Protein AF-W2NSV3-F1 (afdb_monomer_lite)

Secondary structure (DSSP, 8-state):
------------------PPP----TT---GGGG-S----------HHHH---HHHHHHHHHHHHHHHHHHHHHHHHHHHHHHHHHHTTPPPP-SSSHHHHHHHHHHHTT-THHHHHHHH-HHHHHHHHHHHHHHHHTT--------THHHHHHHHHHHT-

pLDDT: mean 75.31, std 19.38, range [31.22, 96.19]

Foldseek 3Di:
DDDDDDDDDDDDPDPPPCDPDDDDPPPDDDPVVVPPDDDDDDDDDDPCVVDVDPLVVVLVVVQVVLLVVLLVQLVVLLVQLQVVCVVVVNDRDDPVDCVSSVLSSCLQQVDVCVVVSCVVPVSSNVSSVVSVVVCVVVVHDRRHPDSVVVVSVVVVVVVVD

Sequence (161 aa):
MSDGRRGTTRIDGNNTSSRPQRIKSIGTVKQNKYKKGKACCRVTCKLNSICKDPLLRDEIRRSVREKQQIRMEAWHLVNLHTLRCLEEDIPLPDYTDKTFYDHCCSCIATTAKTNLIARKSPELWESYRVYKEKRALVGLEEVRNRVGYFHLKAELRKQSL

Organism: Phytophthora nicotianae (NCBI:txid4792)

Structure (mmCIF, N/CA/C/O backbone):
data_AF-W2NSV3-F1
#
_entry.id   AF-W2NSV3-F1
#
loop_
_atom_site.group_PDB
_atom_site.id
_atom_site.type_symbol
_atom_site.label_atom_id
_atom_site.label_alt_id
_atom_site.label_comp_id
_atom_site.label_asym_id
_atom_site.label_entity_id
_atom_site.label_seq_id
_atom_site.pdbx_PDB_ins_code
_atom_site.Cartn_x
_atom_site.Cartn_y
_atom_site.Cartn_z
_atom_site.occupancy
_atom_site.B_iso_or_equiv
_atom_site.auth_seq_id
_atom_site.auth_comp_id
_atom_site.auth_asym_id
_atom_site.auth_atom_id
_atom_site.pdbx_PDB_model_num
ATOM 1 N N . MET A 1 1 ? 62.456 39.546 25.376 1.00 33.12 1 MET A N 1
ATOM 2 C CA . MET A 1 1 ? 63.517 39.602 24.349 1.00 33.12 1 MET A CA 1
ATOM 3 C C . MET A 1 1 ? 63.986 38.179 24.077 1.00 33.12 1 MET A C 1
ATOM 5 O O . MET A 1 1 ? 64.120 37.431 25.035 1.00 33.12 1 MET A O 1
ATOM 9 N N . SER A 1 2 ? 64.198 37.859 22.795 1.00 36.84 2 SER A N 1
ATOM 10 C CA . SER A 1 2 ? 64.930 36.693 22.253 1.00 36.84 2 SER A CA 1
ATOM 11 C C . SER A 1 2 ? 64.206 35.338 22.125 1.00 36.84 2 SER A C 1
ATOM 13 O O . SER A 1 2 ? 64.284 34.467 22.981 1.00 36.84 2 SER A O 1
ATOM 15 N N . ASP A 1 3 ? 63.485 35.234 21.004 1.00 33.00 3 ASP A N 1
ATOM 16 C CA . ASP A 1 3 ? 63.513 34.213 19.933 1.00 33.00 3 ASP A CA 1
ATOM 17 C C . ASP A 1 3 ? 64.271 32.872 20.099 1.00 33.00 3 ASP A C 1
ATOM 19 O O . ASP A 1 3 ? 65.403 32.831 20.577 1.00 33.00 3 ASP A O 1
ATOM 23 N N . GLY A 1 4 ? 63.708 31.797 19.514 1.00 31.66 4 GLY A N 1
ATOM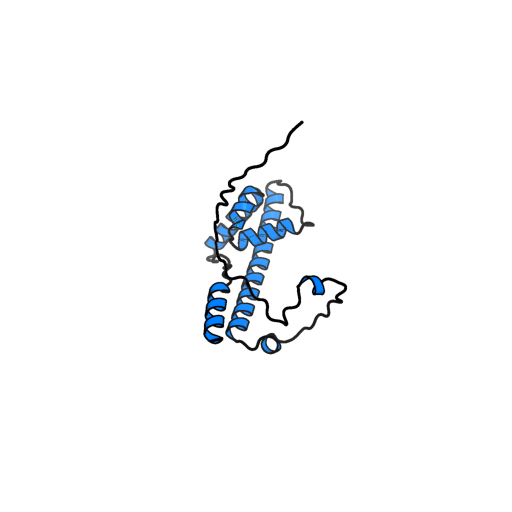 24 C CA . GLY A 1 4 ? 64.453 30.561 19.212 1.00 31.66 4 GLY A CA 1
ATOM 25 C C . GLY A 1 4 ? 63.627 29.306 18.864 1.00 31.66 4 GLY A C 1
ATOM 26 O O . GLY A 1 4 ? 63.371 28.470 19.722 1.00 31.66 4 GLY A O 1
ATOM 27 N N . ARG A 1 5 ? 63.265 29.131 17.582 1.00 39.31 5 ARG A N 1
ATOM 28 C CA . ARG A 1 5 ? 62.614 27.940 16.971 1.00 39.31 5 ARG A CA 1
ATOM 29 C C . ARG A 1 5 ? 63.383 26.612 17.140 1.00 39.31 5 ARG A C 1
ATOM 31 O O . ARG A 1 5 ? 64.603 26.598 16.992 1.00 39.31 5 ARG A O 1
ATOM 38 N N . ARG A 1 6 ? 62.629 25.500 17.237 1.00 32.84 6 ARG A N 1
ATOM 39 C CA . ARG A 1 6 ? 62.812 24.132 16.653 1.00 32.84 6 ARG A CA 1
ATOM 40 C C . ARG A 1 6 ? 61.744 23.234 17.322 1.00 32.84 6 ARG A C 1
ATOM 42 O O . ARG A 1 6 ? 61.721 23.188 18.537 1.00 32.84 6 ARG A O 1
ATOM 49 N N . GLY A 1 7 ? 60.726 22.640 16.691 1.00 32.41 7 GLY A N 1
ATOM 50 C CA . GLY A 1 7 ? 60.662 21.805 15.484 1.00 32.41 7 GLY A CA 1
ATOM 51 C C . GLY A 1 7 ? 60.450 20.337 15.916 1.00 32.41 7 GLY A C 1
ATOM 52 O O . GLY A 1 7 ? 61.126 19.930 16.849 1.00 32.41 7 GLY A O 1
ATOM 53 N N . THR A 1 8 ? 59.585 19.572 15.216 1.00 31.22 8 THR A N 1
ATOM 54 C CA . THR A 1 8 ? 59.236 18.116 15.349 1.00 31.22 8 THR A CA 1
ATOM 55 C C . THR A 1 8 ? 58.014 17.787 16.237 1.00 31.22 8 THR A C 1
ATOM 57 O O . THR A 1 8 ? 57.913 18.304 17.336 1.00 31.22 8 THR A O 1
ATOM 60 N N . THR A 1 9 ? 57.005 16.974 15.888 1.00 33.34 9 THR A N 1
ATOM 61 C CA . THR A 1 9 ? 56.533 16.333 14.641 1.00 33.34 9 THR A CA 1
ATOM 62 C C . THR A 1 9 ? 55.048 15.987 14.856 1.00 33.34 9 THR A C 1
ATOM 64 O O . THR A 1 9 ? 54.686 15.473 15.912 1.00 33.34 9 THR A O 1
ATOM 67 N N . ARG A 1 10 ? 54.179 16.264 13.873 1.00 35.19 10 ARG A N 1
ATOM 68 C CA . ARG A 1 10 ? 52.814 15.710 13.807 1.00 35.19 10 ARG A CA 1
ATOM 69 C C . ARG A 1 10 ? 52.904 14.246 13.378 1.00 35.19 10 ARG A C 1
ATOM 71 O O . ARG A 1 10 ? 53.576 13.966 12.391 1.00 35.19 10 ARG A O 1
ATOM 78 N N . ILE A 1 11 ? 52.205 13.344 14.062 1.00 40.38 11 ILE A N 1
ATOM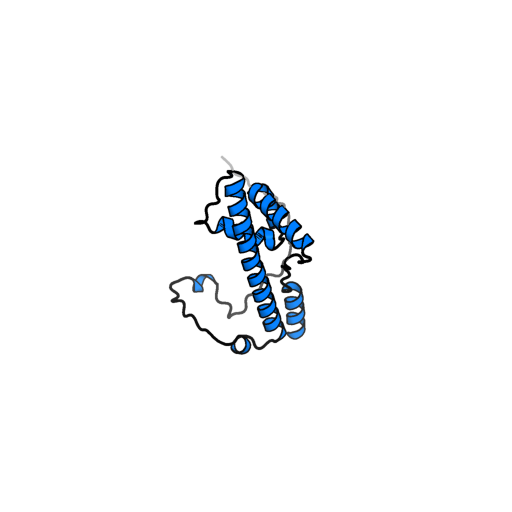 79 C CA . ILE A 1 11 ? 51.891 12.025 13.504 1.00 40.38 11 ILE A CA 1
ATOM 80 C C . ILE A 1 11 ? 50.422 12.032 13.095 1.00 40.38 11 ILE A C 1
ATOM 82 O O . ILE A 1 11 ? 49.518 11.994 13.929 1.00 40.38 11 ILE A O 1
ATOM 86 N N . ASP A 1 12 ? 50.231 12.123 11.782 1.00 33.59 12 ASP A N 1
ATOM 87 C CA . ASP A 1 12 ? 48.980 11.897 11.076 1.00 33.59 12 ASP A CA 1
ATOM 88 C C . ASP A 1 12 ? 48.665 10.393 11.065 1.00 33.59 12 ASP A C 1
ATOM 90 O O . ASP A 1 12 ? 49.410 9.580 10.513 1.00 33.59 12 ASP A O 1
ATOM 94 N N . GLY A 1 13 ? 47.538 10.010 11.664 1.00 34.31 13 GLY A N 1
ATOM 95 C CA . GLY A 1 13 ? 46.970 8.671 11.525 1.00 34.31 13 GLY A CA 1
ATOM 96 C C . GLY A 1 13 ? 46.282 8.517 10.169 1.00 34.31 13 GLY A C 1
ATOM 97 O O . GLY A 1 13 ? 45.085 8.771 10.041 1.00 34.31 13 GLY A O 1
ATOM 98 N N . ASN A 1 14 ? 47.042 8.103 9.155 1.00 35.38 14 ASN A N 1
ATOM 99 C CA . ASN A 1 14 ? 46.537 7.703 7.842 1.00 35.38 14 ASN A CA 1
ATOM 100 C C . ASN A 1 14 ? 45.637 6.459 7.950 1.00 35.38 14 ASN A C 1
ATOM 102 O O . ASN A 1 14 ? 46.130 5.350 8.127 1.00 35.38 14 ASN A O 1
ATOM 106 N N . ASN A 1 15 ? 44.328 6.627 7.745 1.00 34.66 15 ASN A N 1
ATOM 107 C CA . ASN A 1 15 ? 43.420 5.541 7.364 1.00 34.66 15 ASN A CA 1
ATOM 108 C C . ASN A 1 15 ? 42.939 5.772 5.924 1.00 34.66 15 ASN A C 1
ATOM 110 O O . ASN A 1 15 ? 41.852 6.294 5.662 1.00 34.66 15 ASN A O 1
ATOM 114 N N . THR A 1 16 ? 43.775 5.390 4.962 1.00 39.12 16 THR A N 1
ATOM 115 C CA . THR A 1 16 ? 43.458 5.369 3.531 1.00 39.12 16 THR A CA 1
ATOM 116 C C . THR A 1 16 ? 42.553 4.178 3.201 1.00 39.12 16 THR A C 1
ATOM 118 O O . THR A 1 16 ? 42.986 3.146 2.702 1.00 39.12 16 THR A O 1
ATOM 121 N N . SER A 1 17 ? 41.245 4.339 3.415 1.00 39.91 17 SER A N 1
ATOM 122 C CA . SER A 1 17 ? 40.230 3.569 2.682 1.00 39.91 17 SER A CA 1
ATOM 123 C C . SER A 1 17 ? 40.149 4.147 1.260 1.00 39.91 17 SER A C 1
ATOM 125 O O . SER A 1 17 ? 39.360 5.061 0.990 1.00 39.91 17 SER A O 1
ATOM 127 N N . SER A 1 18 ? 40.974 3.638 0.346 1.00 46.91 18 SER A N 1
ATOM 128 C CA . SER A 1 18 ? 40.957 3.971 -1.082 1.00 46.91 18 SER A CA 1
ATOM 129 C C . SER A 1 18 ? 39.689 3.427 -1.756 1.00 46.91 18 SER A C 1
ATOM 131 O O . SER A 1 18 ? 39.689 2.434 -2.479 1.00 46.91 18 SER A O 1
ATOM 133 N N . ARG A 1 19 ? 38.553 4.098 -1.539 1.00 47.56 19 ARG A N 1
ATOM 134 C CA . ARG A 1 19 ? 37.384 3.906 -2.403 1.00 47.56 19 ARG A CA 1
ATOM 135 C C . ARG A 1 19 ? 37.740 4.460 -3.786 1.00 47.56 19 ARG A C 1
ATOM 137 O O . ARG A 1 19 ? 38.155 5.619 -3.851 1.00 47.56 19 ARG A O 1
ATOM 144 N N . PRO A 1 20 ? 37.565 3.701 -4.882 1.00 46.53 20 PRO A N 1
ATOM 145 C CA . PRO A 1 20 ? 37.842 4.213 -6.216 1.00 46.53 20 PRO A CA 1
ATOM 146 C C . PRO A 1 20 ? 37.016 5.479 -6.450 1.00 46.53 20 PRO A C 1
ATOM 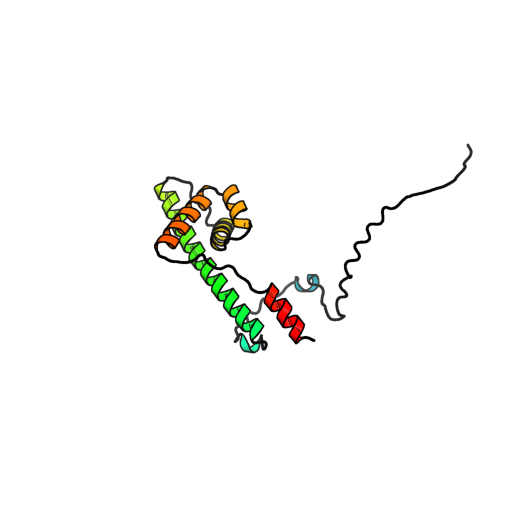148 O O . PRO A 1 20 ? 35.782 5.485 -6.355 1.00 46.53 20 PRO A O 1
ATOM 151 N N . GLN A 1 21 ? 37.721 6.581 -6.693 1.00 53.28 21 GLN A N 1
ATOM 152 C CA . GLN A 1 21 ? 37.122 7.885 -6.912 1.00 53.28 21 GLN A CA 1
ATOM 153 C C . GLN A 1 21 ? 36.334 7.812 -8.222 1.00 53.28 21 GLN A C 1
ATOM 155 O O . GLN A 1 21 ? 36.882 7.555 -9.289 1.00 53.28 21 GLN A O 1
ATOM 160 N N . ARG A 1 22 ? 35.011 7.975 -8.137 1.00 53.88 22 ARG A N 1
ATOM 161 C CA . ARG A 1 22 ? 34.114 7.888 -9.294 1.00 53.88 22 ARG A CA 1
ATOM 162 C C . ARG A 1 22 ? 34.467 8.974 -10.314 1.00 53.88 22 ARG A C 1
ATOM 164 O O . ARG A 1 22 ? 34.058 10.125 -10.150 1.00 53.88 22 ARG A O 1
ATOM 171 N N . ILE A 1 23 ? 35.145 8.593 -11.391 1.00 60.34 23 ILE A N 1
ATOM 172 C CA . ILE A 1 23 ? 35.374 9.452 -12.554 1.00 60.34 23 ILE A CA 1
ATOM 173 C C . ILE A 1 23 ? 34.037 9.583 -13.290 1.00 60.34 23 ILE A C 1
ATOM 175 O O . ILE A 1 23 ? 33.456 8.602 -13.755 1.00 60.34 23 ILE A O 1
ATOM 179 N N . LYS A 1 24 ? 33.481 10.796 -13.321 1.00 53.09 24 LYS A N 1
ATOM 180 C CA . LYS A 1 24 ? 32.273 11.093 -14.100 1.00 53.09 24 LYS A CA 1
ATOM 181 C C . LYS A 1 24 ? 32.701 11.334 -15.544 1.00 53.09 24 LYS A C 1
ATOM 183 O O . LYS A 1 24 ? 33.595 12.138 -15.778 1.00 53.09 24 LYS A O 1
ATOM 188 N N . SER A 1 25 ? 32.063 10.658 -16.495 1.00 62.50 25 SER A N 1
ATOM 189 C CA . SER A 1 25 ? 32.304 10.880 -17.922 1.00 62.50 25 SER A CA 1
ATOM 190 C C . SER A 1 25 ? 31.983 12.327 -18.311 1.00 62.50 25 SER A C 1
ATOM 192 O O . SER A 1 25 ? 31.099 12.954 -17.716 1.00 62.50 25 SER A O 1
ATOM 194 N N . ILE A 1 26 ? 32.685 12.838 -19.328 1.00 53.03 26 ILE A N 1
ATOM 195 C CA . ILE A 1 26 ? 32.687 14.242 -19.786 1.00 53.03 26 ILE A CA 1
ATOM 196 C C . ILE A 1 26 ? 31.290 14.772 -20.197 1.00 53.03 26 ILE A C 1
ATOM 198 O O . ILE A 1 26 ? 31.087 15.978 -20.265 1.00 53.03 26 ILE A O 1
ATOM 202 N N . GLY A 1 27 ? 30.275 13.911 -20.338 1.00 55.50 27 GLY A N 1
ATOM 203 C CA . GLY A 1 27 ? 28.872 14.298 -20.572 1.00 55.50 27 GLY A CA 1
ATOM 204 C C . GLY A 1 27 ? 27.954 14.309 -19.337 1.00 55.50 27 GLY A C 1
ATOM 205 O O . GLY A 1 27 ? 26.762 14.596 -19.458 1.00 55.50 27 GLY A O 1
ATOM 206 N N . THR A 1 28 ? 28.446 13.979 -18.136 1.00 53.44 28 THR A N 1
ATOM 207 C CA . THR A 1 28 ? 27.584 13.864 -16.945 1.00 53.44 28 THR A CA 1
ATOM 208 C C . THR A 1 28 ? 27.228 15.247 -16.389 1.00 53.44 28 THR A C 1
ATOM 210 O O . THR A 1 28 ? 27.911 15.793 -15.517 1.00 53.44 28 THR A O 1
ATOM 213 N N . VAL A 1 29 ? 26.123 15.820 -16.866 1.00 56.16 29 VAL A N 1
ATOM 214 C CA . VAL A 1 29 ? 25.592 17.102 -16.379 1.00 56.16 29 VAL A CA 1
ATOM 215 C C . VAL A 1 29 ? 25.276 17.015 -14.876 1.00 56.16 29 VAL A C 1
ATOM 217 O O . VAL A 1 29 ? 24.513 16.157 -14.430 1.00 56.16 29 VAL A O 1
ATOM 220 N N . LYS A 1 30 ? 25.858 17.918 -14.067 1.00 57.97 30 LYS A N 1
ATOM 221 C CA . LYS A 1 30 ? 25.601 18.019 -12.616 1.00 57.97 30 LYS A CA 1
ATOM 222 C C . LYS A 1 30 ? 24.097 18.223 -12.354 1.00 57.97 30 LYS A C 1
ATOM 224 O O . LYS A 1 30 ? 23.511 19.156 -12.898 1.00 57.97 30 LYS A O 1
ATOM 229 N N . GLN A 1 31 ? 23.500 17.416 -11.465 1.00 51.44 31 GLN A N 1
ATOM 230 C CA . GLN A 1 31 ? 22.070 17.477 -11.092 1.00 51.44 31 GLN A CA 1
ATOM 231 C C . GLN A 1 31 ? 21.576 18.893 -10.746 1.00 51.44 31 GLN A C 1
ATOM 233 O O . GLN A 1 31 ? 20.433 19.238 -11.028 1.00 51.44 31 GLN A O 1
ATOM 238 N N . ASN A 1 32 ? 22.447 19.740 -10.197 1.00 53.72 32 ASN A N 1
ATOM 239 C CA . ASN A 1 32 ? 22.103 21.099 -9.778 1.00 53.72 32 ASN A CA 1
ATOM 240 C C . ASN A 1 32 ? 21.719 22.018 -10.954 1.00 53.72 32 ASN A C 1
ATOM 242 O O . ASN A 1 32 ? 20.997 22.987 -10.743 1.00 53.72 32 ASN A O 1
ATOM 246 N N . LYS A 1 33 ? 22.128 21.696 -12.194 1.00 51.16 33 LYS A N 1
ATOM 247 C CA . LYS A 1 33 ? 21.728 22.436 -13.405 1.00 51.16 33 LYS A CA 1
ATOM 248 C C . LYS A 1 33 ? 20.302 22.112 -13.878 1.00 51.16 33 LYS A C 1
ATOM 250 O O . LYS A 1 33 ? 19.771 22.826 -14.715 1.00 51.16 33 LYS A O 1
ATOM 255 N N . TYR A 1 34 ? 19.660 21.071 -13.340 1.00 55.09 34 TYR A N 1
ATOM 256 C CA . TYR A 1 34 ? 18.318 20.646 -13.760 1.00 55.09 34 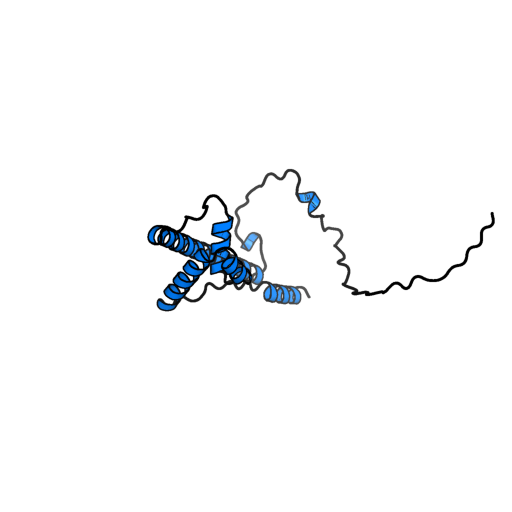TYR A CA 1
ATOM 257 C C . TYR A 1 34 ? 17.164 21.316 -12.997 1.00 55.09 34 TYR A C 1
ATOM 259 O O . TYR A 1 34 ? 16.011 21.114 -13.375 1.00 55.09 34 TYR A O 1
ATOM 267 N N . LYS A 1 35 ? 17.443 22.075 -11.925 1.00 56.41 35 LYS A N 1
ATOM 268 C CA . LYS A 1 35 ? 16.423 22.506 -10.950 1.00 56.41 35 LYS A CA 1
ATOM 269 C C . LYS A 1 35 ? 15.787 23.886 -11.186 1.00 56.41 35 LYS A C 1
ATOM 271 O O . LYS A 1 35 ? 14.823 24.196 -10.497 1.00 56.41 35 LYS A O 1
ATOM 276 N N . LYS A 1 36 ? 16.261 24.715 -12.125 1.00 47.97 36 LYS A N 1
ATOM 277 C CA . LYS A 1 36 ? 15.645 26.032 -12.390 1.00 47.97 36 LYS A CA 1
ATOM 278 C C . LYS A 1 36 ? 14.645 25.953 -13.552 1.00 47.97 36 LYS A C 1
ATOM 280 O O . LYS A 1 36 ? 15.052 25.724 -14.684 1.00 47.97 36 LYS A O 1
ATOM 285 N N . GLY A 1 37 ? 13.356 26.153 -13.256 1.00 58.94 37 GLY A N 1
ATOM 286 C CA . GLY A 1 37 ? 12.346 26.595 -14.231 1.00 58.94 37 GLY A CA 1
ATOM 287 C C . GLY A 1 37 ? 11.846 25.575 -15.261 1.00 58.94 37 GLY A C 1
ATOM 288 O O . GLY A 1 37 ? 11.574 25.955 -16.394 1.00 58.94 37 GLY A O 1
ATOM 289 N N . LYS A 1 38 ? 11.718 24.287 -14.923 1.00 62.47 38 LYS A N 1
ATOM 290 C CA . LYS A 1 38 ? 11.171 23.314 -15.881 1.00 62.47 38 LYS A CA 1
ATOM 291 C C . LYS A 1 38 ? 9.645 23.334 -15.903 1.00 62.47 38 LYS A C 1
ATOM 293 O O . LYS A 1 38 ? 9.012 22.846 -14.969 1.00 62.47 38 LYS A O 1
ATOM 298 N N . ALA A 1 39 ? 9.076 23.787 -17.018 1.00 66.25 39 ALA A N 1
ATOM 299 C CA . ALA A 1 39 ? 7.750 23.356 -17.436 1.00 66.25 39 ALA A CA 1
ATOM 300 C C . ALA A 1 39 ? 7.773 21.823 -17.564 1.00 66.25 39 ALA A C 1
ATOM 302 O O . ALA A 1 39 ? 8.572 21.258 -18.315 1.00 66.25 39 ALA A O 1
ATOM 303 N N . CYS A 1 40 ? 6.963 21.131 -16.766 1.00 61.12 40 CYS A N 1
ATOM 304 C CA . CYS A 1 40 ? 6.847 19.683 -16.862 1.00 61.12 40 CYS A CA 1
ATOM 305 C C . CYS A 1 40 ? 5.958 19.355 -18.064 1.00 61.12 40 CYS A C 1
ATOM 307 O O . CYS A 1 40 ? 4.744 19.524 -18.003 1.00 61.12 40 CYS A O 1
ATOM 309 N N . CYS A 1 41 ? 6.550 18.886 -19.159 1.00 68.19 41 CYS A N 1
ATOM 310 C CA . CYS A 1 41 ? 5.800 18.295 -20.258 1.00 68.19 41 CYS A CA 1
ATOM 311 C C . CYS A 1 41 ? 5.556 16.808 -19.957 1.00 68.19 41 CYS A C 1
ATOM 313 O O . CYS A 1 41 ? 6.488 16.026 -19.759 1.00 68.19 41 CYS A O 1
ATOM 315 N N . ARG A 1 42 ? 4.281 16.412 -19.879 1.00 78.25 42 ARG A N 1
ATOM 316 C CA . ARG A 1 42 ? 3.886 15.017 -19.669 1.00 78.25 42 ARG A CA 1
ATOM 317 C C . ARG A 1 42 ? 3.718 14.342 -21.024 1.00 78.25 42 ARG A C 1
ATOM 319 O O . ARG A 1 42 ? 2.773 14.632 -21.746 1.00 78.25 42 ARG A O 1
ATOM 326 N N . VAL A 1 43 ? 4.618 13.422 -21.345 1.00 73.88 43 VAL A N 1
ATOM 327 C CA . VAL A 1 43 ? 4.529 12.598 -22.555 1.00 73.88 43 VAL A CA 1
ATOM 328 C C . VAL A 1 43 ? 4.060 11.202 -22.165 1.00 73.88 43 VAL A C 1
ATOM 330 O O . VAL A 1 43 ? 4.667 10.556 -21.311 1.00 73.88 43 VAL A O 1
ATOM 333 N N . THR A 1 44 ? 2.986 10.731 -22.793 1.00 84.31 44 THR A N 1
ATOM 334 C CA . THR A 1 44 ? 2.463 9.373 -22.595 1.00 84.31 44 THR A CA 1
ATOM 335 C C . THR A 1 44 ? 2.834 8.534 -23.812 1.00 84.31 44 THR A C 1
ATOM 337 O O . THR A 1 44 ? 2.406 8.834 -24.921 1.00 84.31 44 THR A O 1
ATOM 340 N N . CYS A 1 45 ? 3.645 7.492 -23.634 1.00 87.50 45 CYS A N 1
ATOM 341 C CA . CYS A 1 45 ? 4.019 6.580 -24.717 1.00 87.50 45 CYS A CA 1
ATOM 342 C C . CYS A 1 45 ? 4.201 5.144 -24.207 1.00 87.50 45 CYS A C 1
ATOM 344 O O . CYS A 1 45 ? 4.188 4.882 -23.002 1.00 87.50 45 CYS A O 1
ATOM 346 N N . LYS A 1 46 ? 4.331 4.192 -25.138 1.00 89.75 46 LYS A N 1
ATOM 347 C CA . LYS A 1 46 ? 4.484 2.768 -24.814 1.00 89.75 46 LYS A CA 1
ATOM 348 C C . LYS A 1 46 ? 5.839 2.525 -24.142 1.00 89.75 46 LYS A C 1
ATOM 350 O O . LYS A 1 46 ? 6.864 2.976 -24.631 1.00 89.75 46 LYS A O 1
ATOM 355 N N . LEU A 1 47 ? 5.886 1.708 -23.089 1.00 88.12 47 LEU A N 1
ATOM 356 C CA . LEU A 1 47 ? 7.152 1.391 -22.405 1.00 88.12 47 LEU A CA 1
ATOM 357 C C . LEU A 1 47 ? 8.230 0.843 -23.365 1.00 88.12 47 LEU A C 1
ATOM 359 O O . LEU A 1 47 ? 9.403 1.170 -23.229 1.00 88.12 47 LEU A O 1
ATOM 363 N N . ASN A 1 48 ? 7.825 0.080 -24.385 1.00 89.94 48 ASN A N 1
ATOM 364 C CA . ASN A 1 48 ? 8.723 -0.490 -25.396 1.00 89.94 48 ASN A CA 1
ATOM 365 C C . ASN A 1 48 ? 9.370 0.561 -26.328 1.00 89.94 48 ASN A C 1
ATOM 367 O O . ASN A 1 48 ? 10.349 0.246 -27.012 1.00 89.94 48 ASN A O 1
ATOM 371 N N . SER A 1 49 ? 8.831 1.786 -26.408 1.00 89.06 49 SER A N 1
ATOM 372 C CA . SER A 1 49 ? 9.473 2.871 -27.162 1.00 89.06 49 SER A CA 1
ATOM 373 C C . SER A 1 49 ? 10.590 3.535 -26.359 1.00 89.06 49 SER A C 1
ATOM 375 O O . SER A 1 49 ? 11.578 3.942 -26.958 1.00 89.06 49 SER A O 1
ATOM 377 N N . ILE A 1 50 ? 10.471 3.585 -25.026 1.00 87.69 50 ILE A N 1
ATOM 378 C CA . ILE A 1 50 ? 11.482 4.167 -24.125 1.00 87.69 50 ILE A CA 1
ATOM 379 C C . ILE A 1 50 ? 12.559 3.140 -23.750 1.00 87.69 50 ILE A C 1
ATOM 381 O O . ILE A 1 50 ? 13.742 3.462 -23.709 1.00 87.69 50 ILE A O 1
ATOM 385 N N . CYS A 1 51 ? 12.157 1.904 -23.457 1.00 86.56 51 CYS A N 1
ATOM 386 C CA . CYS A 1 51 ? 13.037 0.857 -22.954 1.00 86.56 51 CYS A CA 1
ATOM 387 C C . CYS A 1 51 ? 13.049 -0.330 -23.927 1.00 86.56 51 CYS A C 1
ATOM 389 O O . CYS A 1 51 ? 12.043 -1.026 -24.112 1.00 86.56 51 CYS A O 1
ATOM 391 N N . LYS A 1 52 ? 14.190 -0.542 -24.591 1.00 89.31 52 LYS A N 1
ATOM 392 C CA . LYS A 1 52 ? 14.377 -1.649 -25.543 1.00 89.31 52 LYS A CA 1
ATOM 393 C C . LYS A 1 52 ? 14.732 -2.961 -24.851 1.00 89.31 52 LYS A C 1
ATOM 395 O O . LYS A 1 52 ? 14.279 -4.006 -25.310 1.00 89.31 52 LYS A O 1
ATOM 400 N N . ASP A 1 53 ? 15.449 -2.872 -23.737 1.00 89.06 53 ASP A N 1
ATOM 401 C CA . ASP A 1 53 ? 15.888 -4.010 -22.939 1.00 89.06 53 ASP A CA 1
ATOM 402 C C . ASP A 1 53 ? 14.690 -4.775 -22.332 1.00 89.06 53 ASP A C 1
ATOM 404 O O . ASP A 1 53 ? 13.895 -4.186 -21.590 1.00 89.06 53 ASP A O 1
ATOM 408 N N . PRO A 1 54 ? 14.506 -6.067 -22.655 1.00 88.62 54 PRO A N 1
ATOM 409 C CA . PRO A 1 54 ? 13.379 -6.848 -22.157 1.00 88.62 54 PRO A CA 1
ATOM 410 C C . PRO A 1 54 ? 13.430 -7.081 -20.641 1.00 88.62 54 PRO A C 1
ATOM 412 O O . PRO A 1 54 ? 12.390 -6.960 -19.995 1.00 88.62 54 PRO A O 1
ATOM 415 N N . LEU A 1 55 ? 14.609 -7.325 -20.061 1.00 86.50 55 LEU A N 1
ATOM 416 C CA . LEU A 1 55 ? 14.761 -7.590 -18.627 1.00 86.50 55 LEU A CA 1
ATOM 417 C C . LEU A 1 55 ? 14.396 -6.361 -17.794 1.00 86.50 55 LEU A C 1
ATOM 419 O O . LEU A 1 55 ? 13.664 -6.461 -16.806 1.00 86.50 55 LEU A O 1
ATOM 423 N N . LEU A 1 56 ? 14.854 -5.184 -18.222 1.00 87.06 56 LEU A N 1
ATOM 424 C CA . LEU A 1 56 ? 14.537 -3.926 -17.557 1.00 87.06 56 LEU A CA 1
ATOM 425 C C . LEU A 1 56 ? 13.045 -3.593 -17.675 1.00 87.06 56 LEU A C 1
ATOM 427 O O . LEU A 1 56 ? 12.439 -3.146 -16.700 1.00 87.06 56 LEU A O 1
ATOM 431 N N . ARG A 1 57 ? 12.421 -3.842 -18.833 1.00 90.00 57 ARG A N 1
ATOM 432 C CA . ARG A 1 57 ? 10.968 -3.666 -18.988 1.00 90.00 57 ARG A CA 1
ATOM 433 C C . ARG A 1 57 ? 10.172 -4.562 -18.053 1.00 90.00 57 ARG A C 1
ATOM 435 O O . ARG A 1 57 ? 9.191 -4.098 -17.469 1.00 90.00 57 ARG A O 1
ATOM 442 N N . ASP A 1 58 ? 10.558 -5.825 -17.943 1.00 88.69 58 ASP A N 1
ATOM 443 C CA . ASP A 1 58 ? 9.822 -6.789 -17.134 1.00 88.69 58 ASP A CA 1
ATOM 444 C C . ASP A 1 58 ? 9.972 -6.490 -15.644 1.00 88.69 58 ASP A C 1
ATOM 446 O O . ASP A 1 58 ? 8.979 -6.540 -14.915 1.00 88.69 58 ASP A O 1
ATOM 450 N N . GLU A 1 59 ? 11.144 -6.029 -15.203 1.00 87.44 59 GLU A N 1
ATOM 451 C CA . GLU A 1 59 ? 11.317 -5.531 -13.837 1.00 87.44 59 GLU A CA 1
ATOM 452 C C . GLU A 1 59 ? 10.523 -4.247 -13.575 1.00 87.44 59 GLU A C 1
ATOM 454 O O . GLU A 1 59 ? 9.910 -4.118 -12.514 1.00 87.44 59 GLU A O 1
ATOM 459 N N . ILE A 1 60 ? 10.470 -3.306 -14.527 1.00 89.00 60 ILE A N 1
ATOM 460 C CA . ILE A 1 60 ? 9.629 -2.103 -14.398 1.00 89.00 60 ILE A CA 1
ATOM 461 C C . ILE A 1 60 ? 8.163 -2.510 -14.231 1.00 89.00 60 ILE A C 1
ATOM 463 O O . ILE A 1 60 ? 7.484 -2.020 -13.327 1.00 89.00 60 ILE A O 1
ATOM 467 N N . ARG A 1 61 ? 7.666 -3.425 -15.072 1.00 89.44 61 ARG A N 1
ATOM 468 C CA . ARG A 1 61 ? 6.287 -3.928 -14.980 1.00 89.44 61 ARG A CA 1
ATOM 469 C C . ARG A 1 61 ? 6.029 -4.613 -13.643 1.00 89.44 61 ARG A C 1
ATOM 471 O O . ARG A 1 61 ? 5.010 -4.322 -13.018 1.00 89.44 61 ARG A O 1
ATOM 478 N N . ARG A 1 62 ? 6.941 -5.482 -13.200 1.00 87.00 62 ARG A N 1
ATOM 479 C CA . ARG A 1 62 ? 6.871 -6.159 -11.898 1.00 87.00 62 ARG A CA 1
ATOM 480 C C . ARG A 1 62 ? 6.805 -5.142 -10.761 1.00 87.00 62 ARG A C 1
ATOM 482 O O . ARG A 1 62 ? 5.845 -5.153 -9.999 1.00 87.00 62 ARG A O 1
ATOM 489 N N . SER A 1 63 ? 7.736 -4.193 -10.733 1.00 86.38 63 SER A N 1
ATOM 490 C CA . SER A 1 63 ? 7.813 -3.141 -9.709 1.00 86.38 63 SER A CA 1
ATOM 491 C C . SER A 1 63 ? 6.547 -2.284 -9.652 1.00 86.38 63 SER A C 1
ATOM 493 O O . SER A 1 63 ? 6.075 -1.931 -8.574 1.00 86.38 63 SER A O 1
ATOM 495 N N . VAL A 1 64 ? 5.971 -1.938 -10.810 1.00 88.50 64 VAL A N 1
ATOM 496 C CA . VAL A 1 64 ? 4.717 -1.171 -10.876 1.00 88.50 64 VAL A CA 1
ATOM 497 C C . VAL A 1 64 ? 3.543 -1.979 -10.324 1.00 88.50 64 VAL A C 1
ATOM 499 O O . VAL A 1 64 ? 2.727 -1.413 -9.597 1.00 88.50 64 VAL A O 1
ATOM 502 N N . ARG A 1 65 ? 3.460 -3.279 -10.636 1.00 88.00 65 ARG A N 1
ATOM 503 C CA . ARG A 1 65 ? 2.415 -4.169 -10.106 1.00 88.00 65 ARG A CA 1
ATOM 504 C C . ARG A 1 65 ? 2.520 -4.311 -8.590 1.00 88.00 65 ARG A C 1
ATOM 506 O O . ARG A 1 65 ? 1.528 -4.073 -7.910 1.00 88.00 65 ARG A O 1
ATOM 513 N N . GLU A 1 66 ? 3.711 -4.594 -8.067 1.00 85.81 66 GLU A N 1
ATOM 514 C CA . GLU A 1 66 ? 3.945 -4.688 -6.617 1.00 85.81 66 GLU A CA 1
ATOM 515 C C . GLU A 1 66 ? 3.600 -3.369 -5.916 1.00 85.81 66 GLU A C 1
ATOM 517 O O . GLU A 1 66 ? 2.856 -3.348 -4.937 1.00 85.81 66 GLU A O 1
ATOM 522 N N . LYS A 1 67 ? 4.035 -2.233 -6.475 1.00 88.06 67 LYS A N 1
ATOM 523 C CA . LYS A 1 67 ? 3.683 -0.912 -5.940 1.00 88.06 67 LYS A CA 1
ATOM 524 C C . LYS A 1 67 ? 2.178 -0.647 -5.983 1.00 88.06 67 LYS A C 1
ATOM 526 O O . LYS A 1 67 ? 1.655 0.021 -5.094 1.00 88.06 67 LYS A O 1
ATOM 531 N N . GLN A 1 68 ? 1.473 -1.112 -7.012 1.00 90.69 68 GLN A N 1
ATOM 532 C CA . GLN A 1 68 ? 0.019 -0.990 -7.074 1.00 90.69 68 GLN A CA 1
ATOM 533 C C . GLN A 1 68 ? -0.651 -1.831 -5.989 1.00 90.69 68 GLN A C 1
ATOM 535 O O . GLN A 1 68 ? -1.546 -1.323 -5.319 1.00 90.69 68 GLN A O 1
ATOM 540 N N . GLN A 1 69 ? -0.186 -3.062 -5.784 1.00 89.88 69 GLN A N 1
ATOM 541 C CA . GLN A 1 69 ? -0.695 -3.935 -4.734 1.00 89.88 69 GLN A CA 1
ATOM 542 C C . GLN A 1 69 ? -0.475 -3.314 -3.351 1.00 89.88 69 GLN A C 1
ATOM 544 O O . GLN A 1 69 ? -1.440 -3.140 -2.620 1.00 89.88 69 GLN A O 1
ATOM 549 N N . ILE A 1 70 ? 0.742 -2.853 -3.036 1.00 90.38 70 ILE A N 1
ATOM 550 C CA . ILE A 1 70 ? 1.033 -2.167 -1.764 1.00 90.38 70 ILE A CA 1
ATOM 551 C C . ILE A 1 70 ? 0.080 -0.988 -1.541 1.00 90.38 70 ILE A C 1
ATOM 553 O O . ILE A 1 70 ? -0.431 -0.822 -0.440 1.00 90.38 70 ILE A O 1
ATOM 557 N N . ARG A 1 71 ? -0.186 -0.181 -2.577 1.00 92.00 71 ARG A N 1
ATOM 558 C CA . ARG A 1 71 ? -1.118 0.952 -2.465 1.00 92.00 71 ARG A CA 1
ATOM 559 C C . ARG A 1 71 ? -2.547 0.512 -2.153 1.00 92.00 71 ARG A C 1
ATOM 561 O O . ARG A 1 71 ? -3.174 1.106 -1.288 1.00 92.00 71 ARG A O 1
ATOM 568 N N . MET A 1 72 ? -3.061 -0.499 -2.851 1.00 94.06 72 MET A N 1
ATOM 569 C CA . MET A 1 72 ? -4.419 -1.008 -2.610 1.00 94.06 72 MET A CA 1
ATOM 570 C C . MET A 1 72 ? -4.563 -1.570 -1.195 1.00 94.06 72 MET A C 1
ATOM 572 O O . MET A 1 72 ? -5.496 -1.236 -0.475 1.00 94.06 72 MET A O 1
ATOM 576 N N . GLU A 1 73 ? -3.591 -2.367 -0.771 1.00 92.81 73 GLU A N 1
ATOM 577 C CA . GLU A 1 73 ? -3.600 -3.014 0.539 1.00 92.81 73 GLU A CA 1
ATOM 578 C C . GLU A 1 73 ? -3.395 -1.993 1.668 1.00 92.81 73 GLU A C 1
ATOM 580 O O . GLU A 1 73 ? -4.001 -2.109 2.730 1.00 92.81 73 GLU A O 1
ATOM 585 N N . ALA A 1 74 ? -2.624 -0.927 1.420 1.00 93.44 74 ALA A N 1
ATOM 586 C CA . ALA A 1 74 ? -2.516 0.198 2.343 1.00 93.44 74 ALA A CA 1
ATOM 587 C C . ALA A 1 74 ? -3.857 0.919 2.516 1.00 93.44 74 ALA A C 1
ATOM 589 O O . ALA A 1 74 ? -4.196 1.269 3.640 1.00 93.44 74 ALA A O 1
ATOM 590 N N . TRP A 1 75 ? -4.646 1.092 1.450 1.00 95.25 75 TRP A N 1
ATOM 591 C CA . TRP A 1 75 ? -6.004 1.636 1.568 1.00 95.25 75 TRP A CA 1
ATOM 592 C C . TRP A 1 75 ? -6.937 0.726 2.368 1.00 95.25 75 TRP A C 1
ATOM 594 O O . TRP A 1 75 ? -7.727 1.219 3.167 1.00 95.25 75 TRP A O 1
ATOM 604 N N . HIS A 1 76 ? -6.824 -0.594 2.214 1.00 94.44 76 HIS A N 1
ATOM 605 C CA . HIS A 1 76 ? -7.579 -1.526 3.054 1.00 94.44 76 HIS A CA 1
ATOM 606 C C . HIS A 1 76 ? -7.191 -1.411 4.532 1.00 94.44 76 HIS A C 1
ATOM 608 O O . HIS A 1 76 ? -8.071 -1.400 5.391 1.00 94.44 76 HIS A O 1
ATOM 614 N N . LEU A 1 77 ? -5.897 -1.258 4.824 1.00 94.75 77 LEU A N 1
ATOM 615 C CA . LEU A 1 77 ? -5.414 -1.022 6.182 1.00 94.75 77 LEU A CA 1
ATOM 616 C C . LEU A 1 77 ? -5.890 0.324 6.745 1.00 94.75 77 LEU A C 1
ATOM 618 O O . LEU A 1 77 ? -6.303 0.366 7.899 1.00 94.75 77 LEU A O 1
ATOM 622 N N . VAL A 1 78 ? -5.869 1.396 5.944 1.00 95.25 78 VAL A N 1
ATOM 623 C CA . VAL A 1 78 ? -6.431 2.704 6.323 1.00 95.25 78 VAL A CA 1
ATOM 624 C C . VAL A 1 78 ? -7.886 2.538 6.737 1.00 95.25 78 VAL A C 1
ATOM 626 O O . VAL A 1 78 ? -8.230 2.894 7.855 1.00 95.25 78 VAL A O 1
ATOM 629 N N . ASN A 1 79 ? -8.709 1.927 5.881 1.00 95.81 79 ASN A N 1
ATOM 630 C CA . ASN A 1 79 ? -10.132 1.750 6.158 1.00 95.81 79 ASN A CA 1
ATOM 631 C C . ASN A 1 79 ? -10.362 0.930 7.431 1.00 95.81 79 ASN A C 1
ATOM 633 O O . ASN A 1 79 ? -11.188 1.305 8.257 1.00 95.81 79 ASN A O 1
ATOM 637 N N . LEU A 1 80 ? -9.619 -0.167 7.611 1.00 95.50 80 LEU A N 1
ATOM 638 C CA . LEU A 1 80 ? -9.712 -0.981 8.820 1.00 95.50 80 LEU A CA 1
ATOM 639 C C . LEU A 1 80 ? -9.329 -0.182 10.072 1.00 95.50 80 LEU A C 1
ATOM 641 O O . LEU A 1 80 ? -10.030 -0.257 11.075 1.00 95.50 80 LEU A O 1
ATOM 645 N N . HIS A 1 81 ? -8.231 0.575 10.015 1.00 95.81 81 HIS A N 1
ATOM 646 C CA . HIS A 1 81 ? -7.778 1.390 11.138 1.00 95.81 81 HIS A CA 1
ATOM 647 C C . HIS A 1 81 ? -8.799 2.477 11.483 1.00 95.81 81 HIS A C 1
ATOM 649 O O . HIS A 1 81 ? -9.134 2.639 12.649 1.00 95.81 81 HIS A O 1
ATOM 655 N N . THR A 1 82 ? -9.352 3.160 10.477 1.00 95.56 82 THR A N 1
ATOM 656 C CA . THR A 1 82 ? -10.423 4.146 10.660 1.00 95.56 82 THR A CA 1
ATOM 657 C C . THR A 1 82 ? -11.636 3.534 11.354 1.00 95.56 82 THR A C 1
ATOM 659 O O . THR A 1 82 ? -12.136 4.125 12.305 1.00 95.56 82 THR A O 1
ATOM 662 N N . LEU A 1 83 ? -12.095 2.356 10.913 1.00 96.00 83 LEU A N 1
ATOM 663 C CA . LEU A 1 83 ? -13.218 1.662 11.551 1.00 96.00 83 LEU A CA 1
ATOM 664 C C . LEU A 1 83 ? -12.909 1.328 13.011 1.00 96.00 83 LEU A C 1
ATOM 666 O O . LEU A 1 83 ? -13.725 1.617 13.879 1.00 96.00 83 LEU A O 1
ATOM 670 N N . ARG A 1 84 ? -11.706 0.816 13.293 1.00 95.38 84 ARG A N 1
ATOM 671 C CA . ARG A 1 84 ? -11.303 0.521 14.669 1.00 95.38 84 ARG A CA 1
ATOM 672 C C . ARG A 1 84 ? -11.248 1.774 15.539 1.00 95.38 84 ARG A C 1
ATOM 674 O O . ARG A 1 84 ? -11.710 1.741 16.669 1.00 95.38 84 ARG A O 1
ATOM 681 N N . CYS A 1 85 ? -10.736 2.886 15.011 1.00 95.38 85 CYS A N 1
ATOM 682 C CA . CYS A 1 85 ? -10.727 4.149 15.742 1.00 95.38 85 CYS A CA 1
ATOM 683 C C . CYS A 1 85 ? -12.135 4.594 16.149 1.00 95.38 85 CYS A C 1
ATOM 685 O O . CYS A 1 85 ? -12.319 5.078 17.259 1.00 95.38 85 CYS A O 1
ATOM 687 N N . LEU A 1 86 ? -13.122 4.397 15.271 1.00 96.19 86 LEU A N 1
ATOM 688 C CA . LEU A 1 86 ? -14.520 4.712 15.565 1.00 96.19 86 LEU A CA 1
ATOM 689 C C . LEU A 1 86 ? -15.145 3.739 16.578 1.00 96.19 86 LEU A C 1
ATOM 691 O O . LEU A 1 86 ? -15.958 4.165 17.391 1.00 96.19 86 LEU A O 1
ATOM 695 N N . GLU A 1 87 ? -14.791 2.453 16.528 1.00 96.19 87 GLU A N 1
ATOM 696 C CA . GLU A 1 87 ? -15.310 1.424 17.445 1.00 96.19 87 GLU A CA 1
ATOM 697 C C . GLU A 1 87 ? -14.718 1.529 18.860 1.00 96.19 87 GLU A C 1
ATOM 699 O O . GLU A 1 87 ? -15.426 1.311 19.840 1.00 96.19 87 GLU A O 1
ATOM 704 N N . GLU A 1 88 ? -13.430 1.859 18.968 1.00 95.06 88 GLU A N 1
ATOM 705 C CA . GLU A 1 88 ? -12.665 1.863 20.225 1.00 95.06 88 GLU A CA 1
ATOM 706 C C . GLU A 1 88 ? -12.479 3.271 20.823 1.00 95.06 88 GLU A C 1
ATOM 708 O O . GLU A 1 88 ? -11.750 3.425 21.801 1.00 95.06 88 GLU A O 1
ATOM 713 N N . ASP A 1 89 ? -13.113 4.296 20.243 1.00 93.69 89 ASP A N 1
ATOM 714 C CA . ASP A 1 89 ? -12.978 5.714 20.629 1.00 93.69 89 ASP A CA 1
ATOM 715 C C . ASP A 1 89 ? -11.512 6.206 20.646 1.00 93.69 89 ASP A C 1
ATOM 717 O O . ASP A 1 89 ? -11.080 7.013 21.472 1.00 93.69 89 ASP A O 1
ATOM 721 N N . ILE A 1 90 ? -10.709 5.700 19.704 1.00 93.00 90 ILE A N 1
ATOM 722 C CA . ILE A 1 90 ? -9.324 6.136 19.500 1.00 93.00 90 ILE A CA 1
ATOM 723 C C . ILE A 1 90 ? -9.339 7.380 18.601 1.00 93.00 90 ILE A C 1
ATOM 725 O O . ILE A 1 90 ? -10.050 7.399 17.590 1.00 93.00 90 ILE A O 1
ATOM 729 N N . PRO A 1 91 ? -8.501 8.399 18.875 1.00 93.44 91 PRO A N 1
ATOM 730 C CA . PRO A 1 91 ? -8.378 9.558 18.003 1.00 93.44 91 PRO A CA 1
ATOM 731 C C . PRO A 1 91 ? -8.098 9.167 16.549 1.00 93.44 91 PRO A C 1
ATOM 733 O O . PRO A 1 91 ? -7.163 8.416 16.257 1.00 93.44 91 PRO A O 1
ATOM 736 N N . LEU A 1 92 ? -8.893 9.714 15.628 1.00 93.19 92 LEU A N 1
ATOM 737 C CA . LEU A 1 92 ? -8.684 9.505 14.201 1.00 93.19 92 LEU A CA 1
ATOM 738 C C . LEU A 1 92 ? -7.329 10.089 13.764 1.00 93.19 92 LEU A C 1
ATOM 740 O O . LEU A 1 92 ? -6.940 11.167 14.225 1.00 93.19 92 LEU A O 1
ATOM 744 N N . PRO A 1 93 ? -6.616 9.421 12.844 1.00 91.88 93 PRO A N 1
ATOM 745 C CA . PRO A 1 93 ? -5.394 9.963 12.276 1.00 91.88 93 PRO A CA 1
ATOM 746 C C . PRO A 1 93 ? -5.682 11.208 11.429 1.00 91.88 93 PRO A C 1
ATOM 748 O O . PRO A 1 93 ? -6.755 11.362 10.844 1.00 91.88 93 PRO A O 1
ATOM 751 N N . ASP A 1 94 ? -4.682 12.080 11.311 1.00 90.44 94 ASP A N 1
ATOM 752 C CA . ASP A 1 94 ? -4.735 13.199 10.377 1.00 90.44 94 ASP A CA 1
ATOM 753 C C . ASP A 1 94 ? -4.607 12.685 8.934 1.00 90.44 94 ASP A C 1
ATOM 755 O O . ASP A 1 94 ? -3.534 12.282 8.483 1.00 90.44 94 ASP A O 1
ATOM 759 N N . TYR A 1 95 ? -5.724 12.703 8.205 1.00 89.12 95 TYR A N 1
ATOM 760 C CA . TYR A 1 95 ? -5.782 12.297 6.799 1.00 89.12 95 TYR A CA 1
ATOM 761 C C . TYR A 1 95 ? -5.289 13.376 5.825 1.00 89.12 95 TYR A C 1
ATOM 763 O O . TYR A 1 95 ? -5.128 13.091 4.635 1.00 89.12 95 TYR A O 1
ATOM 771 N N . THR A 1 96 ? -5.081 14.613 6.287 1.00 87.38 96 THR A N 1
ATOM 772 C CA . THR A 1 96 ? -4.560 15.699 5.442 1.00 87.38 96 THR A CA 1
ATOM 773 C C . THR A 1 96 ? -3.052 15.575 5.238 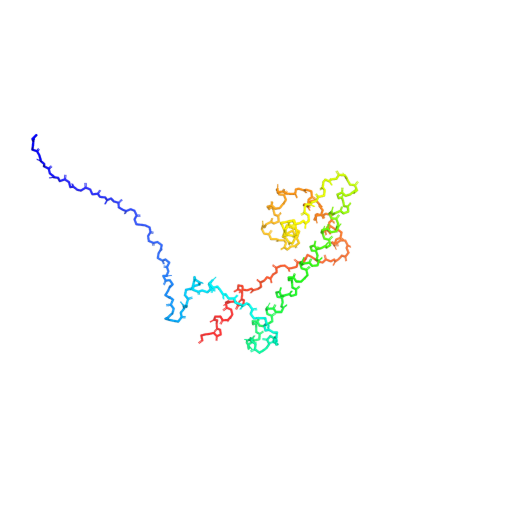1.00 87.38 96 THR A C 1
ATOM 775 O O . THR A 1 96 ? -2.535 15.945 4.176 1.00 87.38 96 THR A O 1
ATOM 778 N N . ASP A 1 97 ? -2.355 14.975 6.205 1.00 84.75 97 ASP A N 1
ATOM 779 C CA . ASP A 1 97 ? -0.941 14.649 6.103 1.00 84.75 97 ASP A CA 1
ATOM 780 C C . ASP A 1 97 ? -0.717 13.310 5.375 1.00 84.75 97 ASP A C 1
ATOM 782 O O . ASP A 1 97 ? -1.353 12.284 5.623 1.00 84.75 97 ASP A O 1
ATOM 786 N N . LYS A 1 98 ? 0.266 13.292 4.472 1.00 82.44 98 LYS A N 1
ATOM 787 C CA . LYS A 1 98 ? 0.675 12.073 3.759 1.00 82.44 98 LYS A CA 1
ATOM 788 C C . LYS A 1 98 ? 1.389 11.076 4.668 1.00 82.44 98 LYS A C 1
ATOM 790 O O . LYS A 1 98 ? 1.506 9.909 4.290 1.00 82.44 98 LYS A O 1
ATOM 795 N N . THR A 1 99 ? 1.862 11.503 5.840 1.00 88.06 99 THR A N 1
ATOM 796 C CA . THR A 1 99 ? 2.616 10.641 6.762 1.00 88.06 99 THR A CA 1
ATOM 797 C C . THR A 1 99 ? 1.833 9.403 7.187 1.00 88.06 99 THR A C 1
ATOM 799 O O . THR A 1 99 ? 2.401 8.310 7.189 1.00 88.06 99 THR A O 1
ATOM 802 N N . PHE A 1 100 ? 0.534 9.531 7.472 1.00 90.69 100 PHE A N 1
ATOM 803 C CA . PHE A 1 100 ? -0.293 8.402 7.893 1.00 90.69 100 PHE A CA 1
ATOM 804 C C . PHE A 1 100 ? -0.405 7.331 6.799 1.00 90.69 100 PHE A C 1
ATOM 806 O O . PHE A 1 100 ? -0.145 6.146 7.038 1.00 90.69 100 PHE A O 1
ATOM 813 N N . TYR A 1 101 ? -0.705 7.744 5.567 1.00 91.94 101 TYR A N 1
ATOM 814 C CA . TYR A 1 101 ? -0.770 6.826 4.431 1.00 91.94 101 TYR A CA 1
ATOM 815 C C . TYR A 1 101 ? 0.596 6.182 4.127 1.00 91.94 101 TYR A C 1
ATOM 817 O O . TYR A 1 101 ? 0.677 4.985 3.828 1.00 91.94 101 TYR A O 1
ATOM 825 N N . ASP A 1 102 ? 1.688 6.941 4.250 1.00 89.94 102 ASP A N 1
ATOM 826 C CA . ASP A 1 102 ? 3.050 6.424 4.074 1.00 89.94 102 ASP A CA 1
ATOM 827 C C . ASP A 1 102 ? 3.425 5.392 5.155 1.00 89.94 102 ASP A C 1
ATOM 829 O O . ASP A 1 102 ? 4.125 4.409 4.862 1.00 89.94 102 ASP A O 1
ATOM 833 N N . HIS A 1 103 ? 2.941 5.568 6.390 1.00 90.25 103 HIS A N 1
ATOM 834 C CA . HIS A 1 103 ? 3.064 4.565 7.448 1.00 90.25 103 HIS A CA 1
ATOM 835 C C . HIS A 1 103 ? 2.276 3.296 7.099 1.00 90.25 103 HIS A C 1
ATOM 837 O O . HIS A 1 103 ? 2.845 2.206 7.161 1.00 90.25 103 HIS A O 1
ATOM 843 N N . CYS A 1 104 ? 1.035 3.418 6.617 1.00 91.62 104 CYS A N 1
ATOM 844 C CA . CYS A 1 104 ? 0.245 2.267 6.165 1.00 91.62 104 CYS A CA 1
ATOM 845 C C . CYS A 1 104 ? 0.964 1.486 5.052 1.00 91.62 104 CYS A C 1
ATOM 847 O O . CYS A 1 104 ? 1.150 0.272 5.157 1.00 91.62 104 CYS A O 1
ATOM 849 N N . CYS A 1 105 ? 1.469 2.182 4.026 1.00 90.25 105 CYS A N 1
ATOM 850 C CA . CYS A 1 105 ? 2.262 1.564 2.955 1.00 90.25 105 CYS A CA 1
ATOM 851 C C . CYS A 1 105 ? 3.499 0.836 3.493 1.00 90.25 105 CYS A C 1
ATOM 853 O O . CYS A 1 105 ? 3.849 -0.244 3.021 1.00 90.25 105 CYS A O 1
ATOM 855 N N . SER A 1 106 ? 4.175 1.426 4.476 1.00 88.19 106 SER A N 1
ATOM 856 C CA . SER A 1 106 ? 5.385 0.860 5.071 1.00 88.19 106 SER A CA 1
ATOM 857 C C . SER A 1 106 ? 5.104 -0.367 5.950 1.00 88.19 106 SER A C 1
ATOM 859 O O . SER A 1 106 ? 5.949 -1.265 5.994 1.00 88.19 106 SER A O 1
ATOM 861 N N . CYS A 1 107 ? 3.939 -0.433 6.607 1.00 88.38 107 CYS A N 1
ATOM 862 C CA . CYS A 1 107 ? 3.455 -1.631 7.300 1.00 88.38 107 CYS A CA 1
ATOM 863 C C . CYS A 1 107 ? 3.215 -2.775 6.311 1.00 88.38 107 CYS A C 1
ATOM 865 O O . CYS A 1 107 ? 3.805 -3.843 6.462 1.00 88.38 107 CYS A O 1
ATOM 867 N N . ILE A 1 108 ? 2.436 -2.515 5.257 1.00 89.50 108 ILE A N 1
ATOM 868 C CA . ILE A 1 108 ? 2.099 -3.500 4.220 1.00 89.50 108 ILE A CA 1
ATOM 869 C C . ILE A 1 108 ? 3.334 -4.037 3.502 1.00 89.50 108 ILE A C 1
ATOM 871 O O . ILE A 1 108 ? 3.437 -5.233 3.262 1.00 89.50 108 ILE A O 1
ATOM 875 N N . ALA A 1 109 ? 4.278 -3.163 3.164 1.00 84.25 109 ALA A N 1
ATOM 876 C CA . ALA A 1 109 ? 5.455 -3.532 2.390 1.00 84.25 109 ALA A CA 1
ATOM 877 C C . ALA A 1 109 ? 6.542 -4.261 3.213 1.00 84.25 109 ALA A C 1
ATOM 879 O O . ALA A 1 109 ? 7.636 -4.482 2.687 1.00 84.25 109 ALA A O 1
ATOM 880 N N . THR A 1 110 ? 6.268 -4.547 4.496 1.00 70.19 110 THR A N 1
ATOM 881 C CA . THR A 1 110 ? 7.098 -5.329 5.436 1.00 70.19 110 THR A CA 1
ATOM 882 C C . THR A 1 110 ? 8.585 -4.958 5.383 1.00 70.19 110 THR A C 1
ATOM 884 O O . THR A 1 110 ? 9.476 -5.791 5.238 1.00 70.19 110 THR A O 1
ATOM 887 N N . THR A 1 111 ? 8.871 -3.657 5.437 1.00 67.00 111 THR A N 1
ATOM 888 C CA . THR A 1 111 ? 10.244 -3.138 5.348 1.00 67.00 111 THR A CA 1
ATOM 889 C C . THR A 1 111 ? 10.891 -3.034 6.730 1.00 67.00 111 THR A C 1
ATOM 891 O O . THR A 1 111 ? 10.223 -3.096 7.754 1.00 67.00 111 THR A O 1
ATOM 894 N N . ALA A 1 112 ? 12.194 -2.743 6.806 1.00 61.41 112 ALA A N 1
ATOM 895 C CA . ALA A 1 112 ? 12.838 -2.390 8.080 1.00 61.41 112 ALA A CA 1
ATOM 896 C C . ALA A 1 112 ? 12.132 -1.229 8.828 1.00 61.41 112 ALA A C 1
ATOM 898 O O . ALA A 1 112 ? 12.282 -1.085 10.041 1.00 61.41 112 ALA A O 1
ATOM 899 N N . LYS A 1 113 ? 11.326 -0.413 8.125 1.00 68.06 113 LYS A N 1
ATOM 900 C CA . LYS A 1 113 ? 10.512 0.657 8.721 1.00 68.06 113 LYS A CA 1
ATOM 901 C C . LYS A 1 113 ? 9.294 0.151 9.493 1.00 68.06 113 LYS A C 1
ATOM 903 O O . LYS A 1 113 ? 8.762 0.909 10.294 1.00 68.06 113 LYS A O 1
ATOM 908 N N . THR A 1 114 ? 8.875 -1.095 9.303 1.00 70.69 114 THR A N 1
ATOM 909 C CA . THR A 1 114 ? 7.743 -1.698 10.012 1.00 70.69 114 THR A CA 1
ATOM 910 C C . THR A 1 114 ? 7.958 -1.653 11.533 1.00 70.69 114 THR A C 1
ATOM 912 O O . THR A 1 114 ? 7.096 -1.173 12.263 1.00 70.69 114 THR A O 1
ATOM 915 N N . ASN A 1 115 ? 9.171 -1.975 12.003 1.00 69.50 115 ASN A N 1
ATOM 916 C CA . ASN A 1 115 ? 9.551 -1.837 13.417 1.00 69.50 115 ASN A CA 1
ATOM 917 C C . ASN A 1 115 ? 9.581 -0.380 13.907 1.00 69.50 115 ASN A C 1
ATOM 919 O O . ASN A 1 115 ? 9.313 -0.104 15.074 1.00 69.50 115 ASN A O 1
ATOM 923 N N . LEU A 1 116 ? 9.924 0.571 13.033 1.00 77.06 116 LEU A N 1
ATOM 924 C CA . LEU A 1 116 ? 9.924 1.992 13.386 1.00 77.06 116 LEU A CA 1
ATOM 925 C C . LEU A 1 116 ? 8.494 2.520 13.556 1.00 77.06 116 LEU A C 1
ATOM 927 O O . LEU A 1 116 ? 8.250 3.330 14.445 1.00 77.06 116 LEU A O 1
ATOM 931 N N . ILE A 1 117 ? 7.559 2.056 12.728 1.00 77.94 117 ILE A N 1
ATOM 932 C CA . ILE A 1 117 ? 6.146 2.445 12.808 1.00 77.94 117 ILE A CA 1
ATOM 933 C C . ILE A 1 117 ? 5.498 1.858 14.052 1.00 77.94 117 ILE A C 1
ATOM 935 O O . ILE A 1 117 ? 4.813 2.594 14.748 1.00 77.94 117 ILE A O 1
ATOM 939 N N . ALA A 1 118 ? 5.816 0.609 14.404 1.00 75.31 118 ALA A N 1
ATOM 940 C CA . ALA A 1 118 ? 5.372 0.009 15.662 1.00 75.31 118 ALA A CA 1
ATOM 941 C C . ALA A 1 118 ? 5.726 0.863 16.892 1.00 75.31 118 ALA A C 1
ATOM 943 O O . ALA A 1 118 ? 4.938 0.965 17.824 1.00 75.31 118 ALA A O 1
ATOM 944 N N . ARG A 1 119 ? 6.885 1.539 16.873 1.00 78.19 119 ARG A N 1
ATOM 945 C CA . ARG A 1 119 ? 7.293 2.464 17.944 1.00 78.19 119 ARG A CA 1
ATOM 946 C C . ARG A 1 119 ? 6.603 3.827 17.880 1.00 78.19 119 ARG A C 1
ATOM 948 O O . ARG A 1 119 ? 6.393 4.437 18.919 1.00 78.19 119 ARG A O 1
ATOM 955 N N . LYS A 1 120 ? 6.327 4.341 16.678 1.00 83.12 120 LYS A N 1
ATOM 956 C CA . LYS A 1 120 ? 5.756 5.686 16.478 1.00 83.12 120 LYS A CA 1
ATOM 957 C C . LYS A 1 120 ? 4.233 5.723 16.593 1.00 83.12 120 LYS A C 1
ATOM 959 O O . LYS A 1 120 ? 3.684 6.756 16.955 1.00 83.12 120 LYS A O 1
ATOM 964 N N . SER A 1 121 ? 3.567 4.632 16.234 1.00 85.00 121 SER A N 1
ATOM 965 C CA . SER A 1 121 ? 2.111 4.538 16.141 1.00 85.00 121 SER A CA 1
ATOM 966 C C . SER A 1 121 ? 1.674 3.121 16.534 1.00 85.00 121 SER A C 1
ATOM 968 O O . SER A 1 121 ? 1.399 2.302 15.651 1.00 85.00 121 SER A O 1
ATOM 970 N N . PRO A 1 122 ? 1.639 2.805 17.844 1.00 88.44 122 PRO A N 1
ATOM 971 C CA . PRO A 1 122 ? 1.266 1.476 18.331 1.00 88.44 122 PRO A CA 1
ATOM 972 C C . PRO A 1 122 ? -0.157 1.082 17.912 1.00 88.44 122 PRO A C 1
ATOM 974 O O . PRO A 1 122 ? -0.386 -0.061 17.526 1.00 88.44 122 PRO A O 1
ATOM 977 N N . GLU A 1 123 ? -1.087 2.038 17.855 1.00 91.12 123 GLU A N 1
ATOM 978 C CA . GLU A 1 123 ? -2.465 1.770 17.429 1.00 91.12 123 GLU A CA 1
ATOM 979 C C . GLU A 1 123 ? -2.555 1.291 15.976 1.00 91.12 123 GLU A C 1
ATOM 981 O O . GLU A 1 123 ? -3.188 0.275 15.676 1.00 91.12 123 GLU A O 1
ATOM 986 N N . LEU A 1 124 ? -1.854 1.975 15.068 1.00 91.62 124 LEU A N 1
ATOM 987 C CA . LEU A 1 124 ? -1.769 1.572 13.664 1.00 91.62 124 LEU A CA 1
ATOM 988 C C . LEU A 1 124 ? -1.099 0.200 13.515 1.00 91.62 124 LEU A C 1
ATOM 990 O O . LEU A 1 124 ? -1.496 -0.603 12.668 1.00 91.62 124 LEU A O 1
ATOM 994 N N . TRP A 1 125 ? -0.087 -0.083 14.338 1.00 91.75 125 TRP A N 1
ATOM 995 C CA . TRP A 1 125 ? 0.571 -1.386 14.349 1.00 91.75 125 TRP A CA 1
ATOM 996 C C . TRP A 1 125 ? -0.384 -2.512 14.727 1.00 91.75 125 TRP A C 1
ATOM 998 O O . TRP A 1 125 ? -0.400 -3.551 14.067 1.00 91.75 125 TRP A O 1
ATOM 1008 N N . GLU A 1 126 ? -1.228 -2.278 15.723 1.00 92.56 126 GLU A N 1
ATOM 1009 C CA . GLU A 1 126 ? -2.248 -3.236 16.116 1.00 92.56 126 GLU A CA 1
ATOM 1010 C C . GLU A 1 126 ? -3.259 -3.470 14.980 1.00 92.56 126 GLU A C 1
ATOM 1012 O O . GLU A 1 126 ? -3.626 -4.605 14.688 1.00 92.56 126 GLU A O 1
ATOM 1017 N N . SER A 1 127 ? -3.645 -2.416 14.250 1.00 94.31 127 SER A N 1
ATOM 1018 C CA . SER A 1 127 ? -4.558 -2.561 13.104 1.00 94.31 127 SER A CA 1
ATOM 1019 C C . SER A 1 127 ? -3.916 -3.377 11.985 1.00 94.31 127 SER A C 1
ATOM 1021 O O . SER A 1 127 ? -4.566 -4.224 11.373 1.00 94.31 127 SER A O 1
ATOM 1023 N N . TYR A 1 128 ? -2.616 -3.180 11.753 1.00 92.38 128 TYR A N 1
ATOM 1024 C CA . TYR A 1 128 ? -1.849 -3.996 10.817 1.00 92.38 128 TYR A CA 1
ATOM 1025 C C . TYR A 1 128 ? -1.757 -5.461 11.258 1.00 92.38 128 TYR A C 1
ATOM 1027 O O . TYR A 1 128 ? -1.873 -6.347 10.410 1.00 92.38 128 TYR A O 1
ATOM 1035 N N . ARG A 1 129 ? -1.581 -5.734 12.557 1.00 91.25 129 ARG A N 1
ATOM 1036 C CA . ARG A 1 129 ? -1.545 -7.102 13.094 1.00 91.25 129 ARG A CA 1
ATOM 1037 C C . ARG A 1 129 ? -2.859 -7.832 12.817 1.00 91.25 129 ARG A C 1
ATOM 1039 O O . ARG A 1 129 ? -2.834 -8.878 12.172 1.00 91.25 129 ARG A O 1
ATOM 1046 N N . VAL A 1 130 ? -3.988 -7.223 13.185 1.00 91.88 130 VAL A N 1
ATOM 1047 C CA . VAL A 1 130 ? -5.332 -7.767 12.919 1.00 91.88 130 VAL A CA 1
ATOM 1048 C C . VAL A 1 130 ? -5.555 -7.977 11.420 1.00 91.88 130 VAL A C 1
ATOM 1050 O O . VAL A 1 130 ? -6.020 -9.034 10.992 1.00 91.88 130 VAL A O 1
ATOM 1053 N N . TYR A 1 131 ? -5.191 -6.990 10.598 1.00 91.81 131 TYR A N 1
ATOM 1054 C CA . TYR A 1 131 ? -5.291 -7.090 9.143 1.00 91.81 131 TYR A CA 1
ATOM 1055 C C . TYR A 1 131 ? -4.494 -8.282 8.591 1.00 91.81 131 TYR A C 1
ATOM 1057 O O . TYR A 1 131 ? -5.009 -9.067 7.791 1.00 91.81 131 TYR A O 1
ATOM 1065 N N . LYS A 1 132 ? -3.244 -8.440 9.037 1.00 89.06 132 LYS A N 1
ATOM 1066 C CA . LYS A 1 132 ? -2.351 -9.522 8.615 1.00 89.06 132 LYS A CA 1
ATOM 1067 C C . LYS A 1 132 ? -2.899 -10.893 9.012 1.00 89.0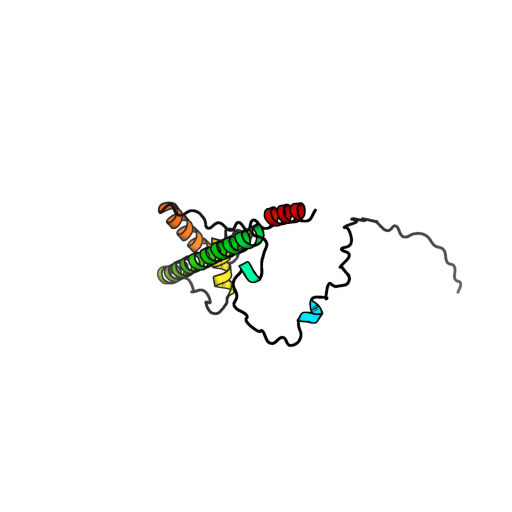6 132 LYS A C 1
ATOM 1069 O O . LYS A 1 132 ? -2.892 -11.804 8.187 1.00 89.06 132 LYS A O 1
ATOM 1074 N N . GLU A 1 133 ? -3.389 -11.034 10.239 1.00 89.19 133 GLU A N 1
ATOM 1075 C CA . GLU A 1 133 ? -3.994 -12.277 10.726 1.00 89.19 133 GLU A CA 1
ATOM 1076 C C . GLU A 1 133 ? -5.233 -12.652 9.907 1.00 89.19 133 GLU A C 1
ATOM 1078 O O . GLU A 1 133 ? -5.321 -13.773 9.406 1.00 89.19 133 GLU A O 1
ATOM 1083 N N . LYS A 1 134 ? -6.142 -11.697 9.660 1.00 88.69 134 LYS A N 1
ATOM 1084 C CA . LYS A 1 134 ? -7.333 -11.943 8.830 1.00 88.69 134 LYS A CA 1
ATOM 1085 C C . LYS A 1 134 ? -6.981 -12.358 7.403 1.00 88.69 134 LYS A C 1
ATOM 1087 O O . LYS A 1 134 ? -7.638 -13.239 6.857 1.00 88.69 134 LYS A O 1
ATOM 1092 N N . ARG A 1 135 ? -5.933 -11.780 6.805 1.00 88.19 135 ARG A N 1
ATOM 1093 C CA . ARG A 1 135 ? -5.436 -12.209 5.485 1.00 88.19 135 ARG A CA 1
ATOM 1094 C C . ARG A 1 135 ? -4.907 -13.636 5.485 1.00 88.19 135 ARG A C 1
ATOM 1096 O O . ARG A 1 135 ? -5.199 -14.385 4.556 1.00 88.19 135 ARG A O 1
ATOM 1103 N N . ALA A 1 136 ? -4.143 -14.001 6.512 1.00 86.31 136 ALA A N 1
ATOM 1104 C CA . ALA A 1 136 ? -3.599 -15.346 6.637 1.00 86.31 136 ALA A CA 1
ATOM 1105 C C . ALA A 1 136 ? -4.724 -16.391 6.730 1.00 86.31 136 ALA A C 1
ATOM 1107 O O . ALA A 1 136 ? -4.642 -17.429 6.078 1.00 86.31 136 ALA A O 1
ATOM 1108 N N . LEU A 1 137 ? -5.809 -16.080 7.452 1.00 87.94 137 LEU A N 1
ATOM 1109 C CA . LEU A 1 137 ? -6.982 -16.956 7.568 1.00 87.94 137 LEU A CA 1
ATOM 1110 C C . LEU A 1 137 ? -7.681 -17.228 6.229 1.00 87.94 137 LEU A C 1
ATOM 1112 O O . LEU A 1 137 ? -8.205 -18.319 6.028 1.00 87.94 137 LEU A O 1
ATOM 1116 N N . VAL A 1 138 ? -7.673 -16.267 5.302 1.00 87.81 138 VAL A N 1
ATOM 1117 C CA . VAL A 1 138 ? -8.264 -16.426 3.959 1.00 87.81 138 VAL A CA 1
ATOM 1118 C C . VAL A 1 138 ? -7.253 -16.898 2.905 1.00 87.81 138 VAL A C 1
ATOM 1120 O O . VAL A 1 138 ? -7.543 -16.861 1.711 1.00 87.81 138 VAL A O 1
ATOM 1123 N N . GLY A 1 139 ? -6.058 -17.331 3.322 1.00 82.38 139 GLY A N 1
ATOM 1124 C CA . GLY A 1 139 ? -5.025 -17.862 2.427 1.00 82.38 139 GLY A CA 1
ATOM 1125 C C . GLY A 1 139 ? -4.345 -16.813 1.539 1.00 82.38 139 GLY A C 1
ATOM 1126 O O . GLY A 1 139 ? -3.720 -17.167 0.540 1.00 82.38 139 GLY A O 1
ATOM 1127 N N . LEU A 1 140 ? -4.453 -15.522 1.872 1.00 79.62 140 LEU A N 1
ATOM 1128 C CA . LEU A 1 140 ? -3.787 -14.454 1.127 1.00 79.62 140 LEU A CA 1
ATOM 1129 C C . LEU A 1 140 ? -2.358 -14.254 1.655 1.00 79.62 140 LEU A C 1
ATOM 1131 O O . LEU A 1 140 ? -2.168 -13.790 2.779 1.00 79.62 140 LEU A O 1
ATOM 1135 N N . GLU A 1 141 ? -1.353 -14.564 0.825 1.00 69.06 141 GLU A N 1
ATOM 1136 C CA . GLU A 1 141 ? 0.070 -14.351 1.144 1.00 69.06 141 GLU A CA 1
ATOM 1137 C C . GLU A 1 141 ? 0.398 -12.882 1.498 1.00 69.06 141 GLU A C 1
ATOM 1139 O O . GLU A 1 141 ? -0.304 -11.935 1.112 1.00 69.06 141 GLU A O 1
ATOM 1144 N N . GLU A 1 142 ? 1.525 -12.693 2.201 1.00 69.62 142 GLU A N 1
ATOM 1145 C CA . GLU A 1 142 ? 2.129 -11.375 2.422 1.00 69.62 142 GLU A CA 1
ATOM 1146 C C . GLU A 1 142 ? 2.407 -10.659 1.093 1.00 69.62 142 GLU A C 1
ATOM 1148 O O . GLU A 1 142 ? 2.870 -11.245 0.109 1.00 69.62 142 GLU A O 1
ATOM 1153 N N . VAL A 1 143 ? 2.157 -9.348 1.082 1.00 68.50 143 VAL A N 1
ATOM 1154 C CA . VAL A 1 143 ? 2.414 -8.502 -0.083 1.00 68.50 143 VAL A CA 1
ATOM 1155 C C . VAL A 1 143 ? 3.918 -8.445 -0.318 1.00 68.50 143 VAL A C 1
ATOM 1157 O O . VAL A 1 143 ? 4.668 -7.821 0.431 1.00 68.50 143 VAL A O 1
ATOM 1160 N N . ARG A 1 144 ? 4.376 -9.105 -1.383 1.00 66.44 144 ARG A N 1
ATOM 1161 C CA . ARG A 1 144 ? 5.797 -9.138 -1.731 1.00 66.44 144 ARG A CA 1
ATOM 1162 C C . ARG A 1 144 ? 6.261 -7.728 -2.099 1.00 66.44 144 ARG A C 1
ATOM 1164 O O . ARG A 1 144 ? 5.769 -7.130 -3.049 1.00 66.44 144 ARG A O 1
ATOM 1171 N N . ASN A 1 145 ? 7.248 -7.228 -1.365 1.00 64.94 145 ASN A N 1
ATOM 1172 C CA . ASN A 1 145 ? 8.009 -6.029 -1.709 1.00 64.94 145 ASN A CA 1
ATOM 1173 C C . ASN A 1 145 ? 9.417 -6.448 -2.153 1.00 64.94 145 ASN A C 1
ATOM 1175 O O . ASN A 1 145 ? 10.411 -6.212 -1.458 1.00 64.94 145 ASN A O 1
ATOM 1179 N N . ARG A 1 146 ? 9.499 -7.179 -3.269 1.00 62.25 146 ARG A N 1
ATOM 1180 C CA . ARG A 1 146 ? 10.761 -7.729 -3.774 1.00 62.25 146 ARG A CA 1
ATOM 1181 C C . ARG A 1 146 ? 11.142 -7.009 -5.054 1.00 62.25 146 ARG A C 1
ATOM 1183 O O . ARG A 1 146 ? 10.998 -7.534 -6.151 1.00 62.25 146 ARG A O 1
ATOM 1190 N N . VAL A 1 147 ? 11.753 -5.839 -4.901 1.00 61.59 147 VAL A N 1
ATOM 1191 C CA . VAL A 1 147 ? 12.410 -5.193 -6.038 1.00 61.59 147 VAL A CA 1
ATOM 1192 C C . VAL A 1 147 ? 13.700 -5.966 -6.333 1.00 61.59 147 VAL A C 1
ATOM 1194 O O . VAL A 1 147 ? 14.692 -5.848 -5.609 1.00 61.59 147 VAL A O 1
ATOM 1197 N N . GLY A 1 148 ? 13.712 -6.762 -7.403 1.00 60.38 148 GLY A N 1
ATOM 1198 C CA . GLY A 1 148 ? 14.842 -7.593 -7.844 1.00 60.38 148 GLY A CA 1
ATOM 1199 C C . GLY A 1 148 ? 16.014 -6.786 -8.411 1.00 60.38 148 GLY A C 1
ATOM 1200 O O . GLY A 1 148 ? 16.913 -7.335 -9.048 1.00 60.38 148 GLY A O 1
ATOM 1201 N N . TYR A 1 149 ? 16.027 -5.474 -8.175 1.00 68.06 149 TYR A N 1
ATOM 1202 C CA . TYR A 1 149 ? 16.914 -4.507 -8.806 1.00 68.06 149 TYR A CA 1
ATOM 1203 C C . TYR A 1 149 ? 18.398 -4.810 -8.591 1.00 68.06 149 TYR A C 1
ATOM 1205 O O . TYR A 1 149 ? 19.215 -4.513 -9.458 1.00 68.06 149 TYR A O 1
ATOM 1213 N N . PHE A 1 150 ? 18.770 -5.398 -7.450 1.00 66.69 150 PHE A N 1
ATOM 1214 C CA . PHE A 1 150 ? 20.156 -5.788 -7.184 1.00 66.69 150 PHE A CA 1
ATOM 1215 C C . PHE A 1 150 ? 20.627 -6.890 -8.144 1.00 66.69 150 PHE A C 1
ATOM 1217 O O . PHE A 1 150 ? 21.670 -6.740 -8.782 1.00 66.69 150 PHE A O 1
ATOM 1224 N N . HIS A 1 151 ? 19.828 -7.948 -8.303 1.00 75.44 151 HIS A N 1
ATOM 1225 C CA . HIS A 1 151 ? 20.118 -9.050 -9.222 1.00 75.44 151 HIS A CA 1
ATOM 1226 C C . HIS A 1 151 ? 20.028 -8.599 -10.679 1.00 75.44 151 HIS A C 1
ATOM 1228 O O . HIS A 1 151 ? 20.942 -8.871 -11.453 1.00 75.44 151 HIS A O 1
ATOM 1234 N N . LEU A 1 152 ? 19.003 -7.814 -11.030 1.00 79.06 152 LEU A N 1
ATOM 1235 C CA . LEU A 1 152 ? 18.882 -7.229 -12.365 1.00 79.06 152 LEU A CA 1
ATOM 1236 C C . LEU A 1 152 ? 20.108 -6.379 -12.716 1.00 79.06 152 LEU A C 1
ATOM 1238 O O . LEU A 1 152 ? 20.655 -6.490 -13.806 1.00 79.06 152 LEU A O 1
ATOM 1242 N N . LYS A 1 153 ? 20.573 -5.538 -11.790 1.00 79.31 153 LYS A N 1
ATOM 1243 C CA . LYS A 1 153 ? 21.750 -4.691 -12.009 1.00 79.31 153 LYS A CA 1
ATOM 1244 C C . LYS A 1 153 ? 23.022 -5.512 -12.215 1.00 79.31 153 LYS A C 1
ATOM 1246 O O . LYS A 1 153 ? 23.885 -5.082 -12.975 1.00 79.31 153 LYS A O 1
ATOM 1251 N N . ALA A 1 154 ? 23.166 -6.642 -11.524 1.00 80.94 154 ALA A N 1
ATOM 1252 C CA . ALA A 1 154 ? 24.283 -7.555 -11.743 1.00 80.94 154 ALA A CA 1
ATOM 1253 C C . ALA A 1 154 ? 24.204 -8.203 -13.134 1.00 80.94 154 ALA A C 1
ATOM 1255 O O . ALA A 1 154 ? 25.211 -8.254 -13.831 1.00 80.94 154 ALA A O 1
ATOM 1256 N N . GLU A 1 155 ? 23.011 -8.615 -13.560 1.00 82.50 155 GLU A N 1
ATOM 1257 C CA . GLU A 1 155 ? 22.796 -9.262 -14.856 1.00 82.50 155 GLU A CA 1
ATOM 1258 C C . GLU A 1 155 ? 22.993 -8.297 -16.034 1.00 82.50 155 GLU A C 1
ATOM 1260 O O . GLU A 1 155 ? 23.733 -8.596 -16.967 1.00 82.50 155 GLU A O 1
ATOM 1265 N N . LEU A 1 156 ? 22.460 -7.076 -15.935 1.00 81.19 156 LEU A N 1
ATOM 1266 C CA . LEU A 1 156 ? 22.674 -6.026 -16.936 1.00 81.19 156 LEU A CA 1
ATOM 1267 C C . LEU A 1 156 ? 24.156 -5.649 -17.084 1.00 81.19 156 LEU A C 1
ATOM 1269 O O . LEU A 1 156 ? 24.592 -5.285 -18.170 1.00 81.19 156 LEU A O 1
ATOM 1273 N N . ARG A 1 157 ? 24.951 -5.745 -16.008 1.00 81.44 157 ARG A N 1
ATOM 1274 C CA . ARG A 1 157 ? 26.402 -5.501 -16.073 1.00 81.44 157 ARG A CA 1
ATOM 1275 C C . ARG A 1 157 ? 27.152 -6.594 -16.826 1.00 81.44 157 ARG A C 1
ATOM 1277 O O . ARG A 1 157 ? 28.139 -6.278 -17.480 1.00 81.44 157 ARG A O 1
ATOM 1284 N N . LYS A 1 158 ? 26.698 -7.847 -16.736 1.00 83.12 158 LYS A N 1
ATOM 1285 C CA . LYS A 1 158 ? 27.283 -8.960 -17.497 1.00 83.12 158 LYS A CA 1
ATOM 1286 C C . LYS A 1 158 ? 26.985 -8.845 -18.990 1.00 83.12 158 LYS A C 1
ATOM 1288 O O . LYS A 1 158 ? 27.825 -9.222 -19.782 1.00 83.12 158 LYS A O 1
ATOM 1293 N N . GLN A 1 159 ? 25.823 -8.305 -19.360 1.00 76.25 159 GLN A N 1
ATOM 1294 C CA . GLN A 1 159 ? 25.435 -8.085 -20.762 1.00 76.25 159 GLN A CA 1
ATOM 1295 C C . GLN A 1 159 ? 26.129 -6.879 -21.413 1.00 76.25 159 GLN A C 1
ATOM 1297 O O . GLN A 1 159 ? 26.088 -6.732 -22.629 1.00 76.25 159 GLN A O 1
ATOM 1302 N N . SER A 1 160 ? 26.718 -5.988 -20.608 1.00 63.34 160 SER A N 1
ATOM 1303 C CA . SER A 1 160 ? 27.474 -4.818 -21.077 1.00 63.34 160 SER A CA 1
ATOM 1304 C C . SER A 1 160 ? 28.986 -5.058 -21.215 1.00 63.34 160 SER A C 1
ATOM 1306 O O . SER A 1 160 ? 29.720 -4.095 -21.442 1.00 63.34 160 SER A O 1
ATOM 1308 N N . LEU A 1 161 ? 29.436 -6.301 -21.017 1.00 49.06 161 LEU A N 1
ATOM 1309 C CA . LEU A 1 161 ? 30.791 -6.802 -21.272 1.00 49.06 161 LEU A CA 1
ATOM 1310 C C . LEU A 1 161 ? 30.754 -7.698 -22.511 1.00 49.06 161 LEU A C 1
ATOM 1312 O O . LEU A 1 161 ? 31.735 -7.635 -23.279 1.00 49.06 161 LEU A O 1
#

Radius of gyration: 26.05 Å; chains: 1; bounding box: 80×58×52 Å